Protein AF-A0A661H3M6-F1 (afdb_monomer_lite)

Foldseek 3Di:
DDDLVPDDQADEEEQEAQDPVSQQVQQVNQVSNHAYEYEDLDPVSLVVQVVVQFGADDDPDGDTRHHPHYDPDPVVD

pLDDT: mean 93.56, std 11.58, range [46.12, 98.75]

Sequence (77 aa):
MQETSNYPKNLRWTVIGGGNGGQSVSAHLAIMGFHVRLYDISPDTVNAINKQGGIELEGVVQGFGKIDRVTTDLHEA

Structure (mmCIF, N/CA/C/O backbone):
data_AF-A0A661H3M6-F1
#
_entry.id   AF-A0A661H3M6-F1
#
loop_
_atom_site.group_PDB
_atom_site.id
_atom_site.type_symbol
_atom_site.label_atom_id
_atom_site.label_alt_id
_atom_site.label_comp_id
_atom_site.label_asym_id
_atom_site.label_entity_id
_atom_site.label_seq_id
_atom_site.pdbx_PDB_ins_code
_atom_site.Cartn_x
_atom_site.Cartn_y
_atom_site.Cartn_z
_atom_site.occupancy
_atom_site.B_iso_or_equiv
_atom_site.auth_seq_id
_atom_site.auth_comp_id
_atom_site.auth_asym_id
_atom_site.auth_atom_id
_atom_site.pdbx_PDB_model_num
ATOM 1 N N . MET A 1 1 ? -13.072 9.574 18.904 1.00 46.12 1 MET A N 1
ATOM 2 C CA . MET A 1 1 ? -12.627 9.047 17.596 1.00 46.12 1 MET A CA 1
ATOM 3 C C . MET A 1 1 ? -13.761 8.210 17.019 1.00 46.12 1 MET A C 1
ATOM 5 O O . MET A 1 1 ? -13.828 7.017 17.265 1.00 46.12 1 MET A O 1
ATOM 9 N N . GLN A 1 2 ? -14.726 8.857 16.370 1.00 51.44 2 GLN A N 1
ATOM 10 C CA . GLN A 1 2 ? -15.899 8.213 15.774 1.00 51.44 2 GLN A CA 1
ATOM 11 C C . GLN A 1 2 ? -16.331 9.094 14.604 1.00 51.44 2 GLN A C 1
ATOM 13 O O . GLN A 1 2 ? -16.917 10.142 14.829 1.00 51.44 2 GLN A O 1
ATOM 18 N N . GLU A 1 3 ? -15.971 8.713 13.378 1.00 54.78 3 GLU A N 1
ATOM 19 C CA . GLU A 1 3 ? -16.500 9.367 12.167 1.00 54.78 3 GLU A CA 1
ATOM 20 C C . GLU A 1 3 ? -16.398 8.493 10.900 1.00 54.78 3 GLU A C 1
ATOM 22 O O . GLU A 1 3 ? -16.538 8.965 9.778 1.00 54.78 3 GLU A O 1
ATOM 27 N N . THR A 1 4 ? -16.168 7.184 11.041 1.00 55.44 4 THR A N 1
ATOM 28 C CA . THR A 1 4 ? -16.032 6.282 9.883 1.00 55.44 4 THR A CA 1
ATOM 29 C C . THR A 1 4 ? -17.334 5.574 9.499 1.00 55.44 4 THR A C 1
ATOM 31 O O . THR A 1 4 ? -17.329 4.817 8.524 1.00 55.44 4 THR A O 1
ATOM 34 N N . SER A 1 5 ? -18.438 5.812 10.225 1.00 63.00 5 SER A N 1
ATOM 35 C CA . SER A 1 5 ? -19.706 5.075 10.075 1.00 63.00 5 SER A CA 1
ATOM 36 C C . SER A 1 5 ? -20.573 5.506 8.888 1.00 63.00 5 SER A C 1
ATOM 38 O O . SER A 1 5 ? -21.553 4.827 8.607 1.00 63.00 5 SER A O 1
ATOM 40 N N . ASN A 1 6 ? -20.232 6.595 8.189 1.00 70.81 6 ASN A N 1
ATOM 41 C CA . ASN A 1 6 ? -21.066 7.144 7.109 1.00 70.81 6 ASN A CA 1
ATOM 42 C C . ASN A 1 6 ? -20.547 6.876 5.688 1.00 70.81 6 ASN A C 1
ATOM 44 O O . ASN A 1 6 ? -21.221 7.237 4.727 1.00 70.81 6 ASN A O 1
ATOM 48 N N . TYR A 1 7 ? -19.389 6.229 5.527 1.00 75.25 7 TYR A N 1
ATOM 49 C CA . TYR A 1 7 ? -18.858 5.897 4.202 1.00 75.25 7 TYR A CA 1
ATOM 50 C C . TYR A 1 7 ? -19.063 4.417 3.878 1.00 75.25 7 TYR A C 1
ATOM 52 O O . TYR A 1 7 ? -18.719 3.559 4.699 1.00 75.25 7 TYR A O 1
ATOM 60 N N . PRO A 1 8 ? -19.569 4.090 2.678 1.00 81.75 8 PRO A N 1
ATOM 61 C CA . PRO A 1 8 ? -19.779 2.709 2.295 1.00 81.75 8 PRO A CA 1
ATOM 62 C C . PRO A 1 8 ? -18.422 2.006 2.126 1.00 81.75 8 PRO A C 1
ATOM 64 O O . PRO A 1 8 ? -17.556 2.432 1.363 1.00 81.75 8 PRO A O 1
ATOM 67 N N . LYS A 1 9 ? -18.218 0.918 2.879 1.00 80.31 9 LYS A N 1
ATOM 68 C CA . LYS A 1 9 ? -16.935 0.189 2.954 1.00 80.31 9 LYS A CA 1
ATOM 69 C C . LYS A 1 9 ? -16.600 -0.631 1.706 1.00 80.31 9 LYS A C 1
ATOM 71 O O . LYS A 1 9 ? -15.510 -1.175 1.604 1.00 80.31 9 LYS A O 1
ATOM 76 N N . ASN A 1 10 ? -17.513 -0.685 0.738 1.00 88.00 10 ASN A N 1
ATOM 77 C CA . ASN A 1 10 ? -17.270 -1.277 -0.576 1.00 88.00 10 ASN A CA 1
ATOM 78 C C . ASN A 1 10 ? -16.546 -0.323 -1.549 1.00 88.00 10 ASN A C 1
ATOM 80 O O . ASN A 1 10 ? -16.212 -0.746 -2.659 1.00 88.00 10 ASN A O 1
ATOM 84 N N . LEU A 1 11 ? -16.310 0.940 -1.163 1.00 92.19 11 LEU A N 1
ATOM 85 C CA . LEU A 1 11 ? -15.468 1.858 -1.927 1.00 92.19 11 LEU A CA 1
ATOM 86 C C . LEU A 1 11 ? -14.030 1.341 -1.967 1.00 92.19 11 LEU A C 1
ATOM 88 O O . LEU A 1 11 ? -13.453 0.989 -0.935 1.00 92.19 11 LEU A O 1
ATOM 92 N N . ARG A 1 12 ? -13.464 1.323 -3.174 1.00 94.38 12 ARG A N 1
ATOM 93 C CA . ARG A 1 12 ? -12.066 0.970 -3.415 1.00 94.38 12 ARG A CA 1
ATOM 94 C C . ARG A 1 12 ? -11.272 2.227 -3.701 1.00 94.38 12 ARG A C 1
ATOM 96 O O . ARG A 1 12 ? -11.706 3.063 -4.491 1.00 94.38 12 ARG A O 1
ATOM 103 N N . TRP A 1 13 ? -10.111 2.313 -3.080 1.00 97.38 13 TRP A N 1
ATOM 104 C CA . TRP A 1 13 ? -9.170 3.404 -3.251 1.00 97.38 13 TRP A CA 1
ATOM 105 C C . TRP A 1 13 ? -7.919 2.878 -3.934 1.00 97.38 13 TRP A C 1
ATOM 107 O O . TRP A 1 13 ? -7.373 1.859 -3.515 1.00 97.38 13 TRP A O 1
ATOM 117 N N . THR A 1 14 ? -7.445 3.599 -4.941 1.00 98.25 14 THR A N 1
ATOM 118 C CA . THR A 1 14 ? -6.111 3.390 -5.502 1.00 98.25 14 THR A CA 1
ATOM 119 C C . THR A 1 14 ? -5.280 4.620 -5.180 1.00 98.25 14 THR A C 1
ATOM 121 O O . THR A 1 14 ? -5.647 5.738 -5.543 1.00 98.25 14 THR A O 1
ATOM 124 N N . VAL A 1 15 ? -4.174 4.418 -4.472 1.00 98.56 15 VAL A N 1
ATOM 125 C CA . VAL A 1 15 ? -3.188 5.462 -4.190 1.00 98.56 15 VAL A CA 1
ATOM 126 C C . VAL A 1 15 ? -2.085 5.375 -5.241 1.00 98.56 15 VAL A C 1
ATOM 128 O O . VAL A 1 15 ? -1.578 4.292 -5.525 1.00 98.56 15 VAL A O 1
ATOM 131 N N . ILE A 1 16 ? -1.730 6.511 -5.840 1.00 98.38 16 ILE A N 1
ATOM 132 C CA . ILE A 1 16 ? -0.690 6.608 -6.871 1.00 98.38 16 ILE A CA 1
ATOM 133 C C . ILE A 1 16 ? 0.525 7.303 -6.254 1.00 98.38 16 ILE A C 1
ATOM 135 O O . ILE A 1 16 ? 0.458 8.479 -5.898 1.00 98.38 16 ILE A O 1
ATOM 139 N N . GLY A 1 17 ? 1.626 6.563 -6.138 1.00 98.19 17 GLY A N 1
ATOM 140 C CA . GLY A 1 17 ? 2.844 6.947 -5.431 1.00 98.19 17 GLY A CA 1
ATOM 141 C C . GLY A 1 17 ? 2.911 6.309 -4.041 1.00 98.19 17 GLY A C 1
ATOM 142 O O . GLY A 1 17 ? 2.061 6.551 -3.194 1.00 98.19 17 GLY A O 1
ATOM 143 N N . GLY A 1 18 ? 3.953 5.523 -3.799 1.00 97.19 18 GLY A N 1
ATOM 144 C CA . GLY A 1 18 ? 4.269 4.762 -2.590 1.00 97.19 18 GLY A CA 1
ATOM 145 C C . GLY A 1 18 ? 5.454 5.322 -1.802 1.00 97.19 18 GLY A C 1
ATOM 146 O O . GLY A 1 18 ? 6.102 4.587 -1.061 1.00 97.19 18 GLY A O 1
ATOM 147 N N . GLY A 1 19 ? 5.740 6.621 -1.917 1.00 97.56 19 GLY A N 1
ATOM 148 C CA . GLY A 1 19 ? 6.556 7.322 -0.920 1.00 97.56 19 GLY A CA 1
ATOM 149 C C . GLY A 1 19 ? 5.845 7.398 0.441 1.00 97.56 19 GLY A C 1
ATOM 150 O O . GLY A 1 19 ? 4.691 6.990 0.564 1.00 97.56 19 GLY A O 1
ATOM 151 N N . ASN A 1 20 ? 6.494 7.977 1.457 1.00 97.25 20 ASN A N 1
ATOM 152 C CA . ASN A 1 20 ? 5.967 8.016 2.833 1.00 97.25 20 ASN A CA 1
ATOM 153 C C . ASN A 1 20 ? 4.505 8.486 2.916 1.00 97.25 20 ASN A C 1
ATOM 155 O O . ASN A 1 20 ? 3.685 7.817 3.528 1.00 97.25 20 ASN 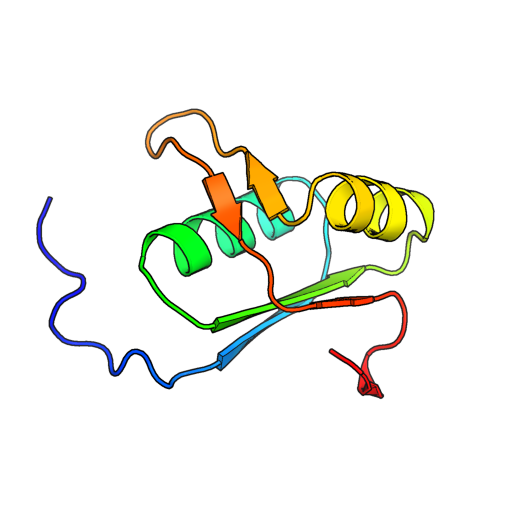A O 1
ATOM 159 N N . GLY A 1 21 ? 4.152 9.589 2.245 1.00 97.69 21 GLY A N 1
ATOM 160 C CA . GLY A 1 21 ? 2.776 10.101 2.256 1.00 97.69 21 GLY A CA 1
ATOM 161 C C . GLY A 1 21 ? 1.760 9.130 1.644 1.00 97.69 21 GLY A C 1
ATOM 162 O O . GLY A 1 21 ? 0.690 8.915 2.210 1.00 97.69 21 GLY A O 1
ATOM 163 N N . GLY A 1 22 ? 2.113 8.499 0.523 1.00 98.25 22 GLY A N 1
ATOM 164 C CA . GLY A 1 22 ? 1.265 7.504 -0.127 1.00 98.25 22 GLY A CA 1
ATOM 165 C C . GLY A 1 22 ? 1.084 6.247 0.716 1.00 98.25 22 GLY A C 1
ATOM 166 O O . GLY A 1 22 ? -0.034 5.750 0.853 1.00 98.25 22 GLY A O 1
ATOM 167 N N . GLN A 1 23 ? 2.155 5.782 1.361 1.00 98.50 23 GLN A N 1
ATOM 168 C CA . GLN A 1 23 ? 2.088 4.661 2.294 1.00 98.50 23 GLN A CA 1
ATOM 169 C C . GLN A 1 23 ? 1.226 4.992 3.517 1.00 98.50 23 GLN A C 1
ATOM 171 O O . GLN A 1 23 ? 0.337 4.215 3.865 1.00 98.50 23 GLN A O 1
ATOM 176 N N . SER A 1 24 ? 1.416 6.169 4.121 1.00 98.31 24 SER A N 1
ATOM 177 C CA . SER A 1 24 ? 0.637 6.600 5.284 1.00 98.31 24 SER A CA 1
ATOM 178 C C . SER A 1 24 ? -0.857 6.696 4.981 1.00 98.31 24 SER A C 1
ATOM 180 O O . SER A 1 24 ? -1.668 6.197 5.760 1.00 98.31 24 SER A O 1
ATOM 182 N N . VAL A 1 25 ? -1.241 7.284 3.842 1.00 98.19 25 VAL A N 1
ATOM 183 C CA . VAL A 1 25 ? -2.656 7.367 3.436 1.00 98.19 25 VAL A CA 1
ATOM 184 C C . VAL A 1 25 ? -3.221 5.983 3.125 1.00 98.19 25 VAL A C 1
ATO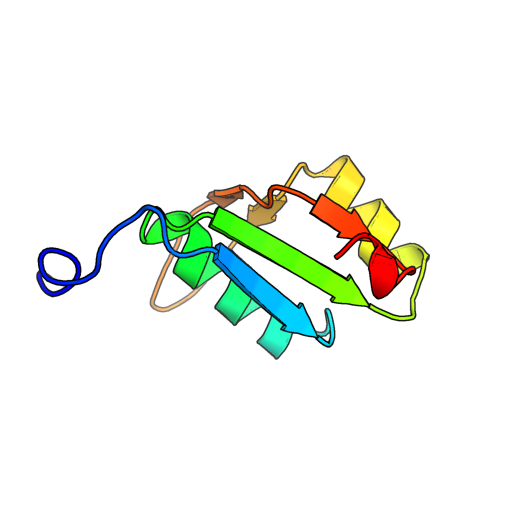M 186 O O . VAL A 1 25 ? -4.329 5.671 3.562 1.00 98.19 25 VAL A O 1
ATOM 189 N N . SER A 1 26 ? -2.459 5.138 2.424 1.00 98.50 26 SER A N 1
ATOM 190 C CA . SER A 1 26 ? -2.886 3.773 2.094 1.00 98.50 26 SER A CA 1
ATOM 191 C C . SER A 1 26 ? -3.175 2.961 3.356 1.00 98.50 26 SER A C 1
ATOM 193 O O . SER A 1 26 ? -4.243 2.361 3.482 1.00 98.50 26 SER A O 1
ATOM 195 N N . ALA A 1 27 ? -2.255 2.999 4.322 1.00 98.50 27 ALA A N 1
ATOM 196 C CA . ALA A 1 27 ? -2.411 2.313 5.596 1.00 98.50 27 ALA A CA 1
ATOM 197 C C . ALA A 1 27 ? -3.590 2.871 6.399 1.00 98.50 27 ALA A C 1
ATOM 199 O O . ALA A 1 27 ? -4.397 2.106 6.920 1.00 98.50 27 ALA A O 1
ATOM 200 N N . HIS A 1 28 ? -3.739 4.198 6.453 1.00 97.81 28 HIS A N 1
ATOM 201 C CA . HIS A 1 28 ? -4.833 4.842 7.173 1.00 97.81 28 HIS A CA 1
ATOM 202 C C . HIS A 1 28 ? -6.207 4.425 6.626 1.00 97.81 28 HIS A C 1
ATOM 204 O O . HIS A 1 28 ? -7.076 4.013 7.394 1.00 97.81 28 HIS A O 1
ATOM 210 N N . LEU A 1 29 ? -6.389 4.456 5.302 1.00 97.06 29 LEU A N 1
ATOM 211 C CA . LEU A 1 29 ? -7.626 4.017 4.648 1.00 97.06 29 LEU A CA 1
ATOM 212 C C . LEU A 1 29 ? -7.909 2.528 4.898 1.00 97.06 29 LEU A C 1
ATOM 214 O O . LEU A 1 29 ? -9.052 2.154 5.173 1.00 97.06 29 LEU A O 1
ATOM 218 N N . ALA A 1 30 ? -6.877 1.685 4.864 1.00 97.56 30 ALA A N 1
ATOM 219 C CA . ALA A 1 30 ? -7.010 0.265 5.170 1.00 97.56 30 ALA A CA 1
ATOM 220 C C . ALA A 1 30 ? -7.415 0.027 6.638 1.00 97.56 30 ALA A C 1
ATOM 222 O O . ALA A 1 30 ? -8.330 -0.750 6.903 1.00 97.56 30 ALA A O 1
ATOM 223 N N . ILE A 1 31 ? -6.820 0.752 7.594 1.00 97.12 31 ILE A N 1
ATOM 224 C CA . ILE A 1 31 ? -7.187 0.711 9.024 1.00 97.12 31 ILE A CA 1
ATOM 225 C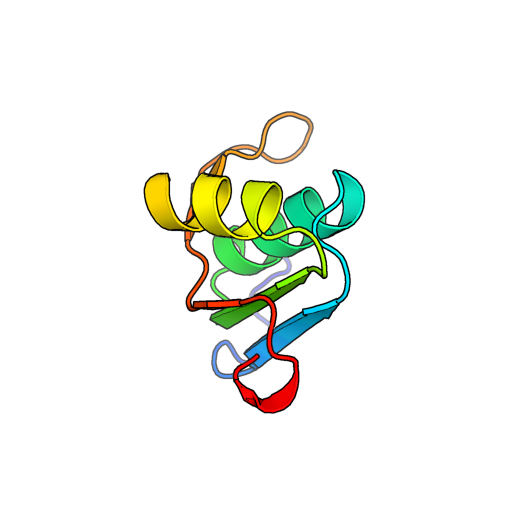 C . ILE A 1 31 ? -8.633 1.184 9.239 1.00 97.12 31 ILE A C 1
ATOM 227 O O . ILE A 1 31 ? -9.357 0.643 10.073 1.00 97.12 31 ILE A O 1
ATOM 231 N N . MET A 1 32 ? -9.100 2.155 8.449 1.00 94.56 32 MET A N 1
ATOM 232 C CA . MET A 1 32 ? -10.505 2.577 8.440 1.00 94.56 32 MET A CA 1
ATOM 233 C C . MET A 1 32 ? -11.456 1.522 7.845 1.00 94.56 32 MET A C 1
ATOM 235 O O . MET A 1 32 ? -12.676 1.728 7.880 1.00 94.56 32 MET A O 1
ATOM 239 N N . GLY A 1 33 ? -10.938 0.416 7.304 1.00 94.81 33 GLY A N 1
ATOM 240 C CA . GLY A 1 33 ? -11.702 -0.707 6.765 1.00 94.81 33 GLY A CA 1
ATOM 241 C C . GLY A 1 33 ? -12.094 -0.568 5.294 1.00 94.81 33 GLY A C 1
ATOM 242 O O . GLY A 1 33 ? -13.080 -1.177 4.884 1.00 94.81 33 GLY A O 1
ATOM 243 N N . PHE A 1 34 ? -11.394 0.260 4.515 1.00 96.56 34 PHE A N 1
ATOM 244 C CA . PHE A 1 34 ? -11.594 0.330 3.066 1.00 96.56 34 PHE A CA 1
ATOM 245 C C . PHE A 1 34 ? -10.698 -0.660 2.319 1.00 96.56 34 PHE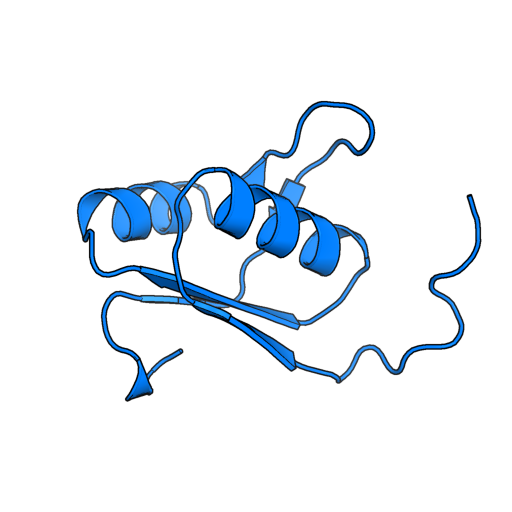 A C 1
ATOM 247 O O . PHE A 1 34 ? -9.636 -1.051 2.799 1.00 96.56 34 PHE A O 1
ATOM 254 N N . HIS A 1 35 ? -11.110 -1.001 1.101 1.00 96.88 35 HIS A N 1
ATOM 255 C CA . HIS A 1 35 ? -10.271 -1.697 0.133 1.00 96.88 35 HIS A CA 1
ATOM 256 C C . HIS A 1 35 ? -9.281 -0.720 -0.495 1.00 96.88 35 HIS A C 1
ATOM 258 O O . HIS A 1 35 ? -9.690 0.311 -1.038 1.00 96.88 35 HIS A O 1
ATOM 264 N N . VAL A 1 36 ? -7.991 -1.040 -0.428 1.00 98.12 36 VAL A N 1
ATOM 265 C CA . VAL A 1 36 ? -6.919 -0.139 -0.863 1.00 98.12 36 VAL A CA 1
ATOM 266 C C . VAL A 1 36 ? -5.946 -0.874 -1.767 1.00 98.12 36 VAL A C 1
ATOM 268 O O . VAL A 1 36 ? -5.482 -1.966 -1.444 1.00 98.12 36 VAL A O 1
ATOM 271 N N . ARG A 1 37 ? -5.604 -0.243 -2.886 1.00 98.44 37 ARG A N 1
ATOM 272 C CA . ARG A 1 37 ? -4.512 -0.623 -3.779 1.00 98.44 37 ARG A CA 1
ATOM 273 C C . ARG A 1 37 ? -3.486 0.501 -3.843 1.00 98.44 37 ARG A C 1
ATOM 275 O O . ARG A 1 37 ? -3.820 1.668 -3.635 1.00 98.44 37 ARG A O 1
ATOM 282 N N . LEU A 1 38 ? -2.243 0.146 -4.136 1.00 98.69 38 LEU A N 1
ATOM 283 C CA . LEU A 1 38 ? -1.134 1.085 -4.226 1.00 98.69 38 LEU A CA 1
ATOM 284 C C . LEU A 1 38 ? -0.342 0.847 -5.511 1.00 98.69 38 LEU A C 1
ATOM 286 O O . LEU A 1 38 ? 0.094 -0.266 -5.799 1.00 98.69 38 LEU A O 1
ATOM 290 N N . TYR A 1 39 ? -0.131 1.916 -6.261 1.00 98.75 39 TYR A N 1
ATOM 291 C CA . TYR A 1 39 ? 0.780 1.947 -7.392 1.00 98.75 39 TYR A CA 1
ATOM 292 C C . TYR A 1 39 ? 2.046 2.717 -7.018 1.00 98.75 39 TYR A C 1
ATOM 294 O O . TYR A 1 39 ? 1.957 3.808 -6.454 1.00 98.75 39 TYR A O 1
ATOM 302 N N . ASP A 1 40 ? 3.214 2.199 -7.384 1.00 98.62 40 ASP A N 1
ATOM 303 C CA . ASP A 1 40 ? 4.463 2.963 -7.375 1.00 98.62 40 ASP A CA 1
ATOM 304 C C . ASP A 1 40 ? 5.364 2.520 -8.533 1.00 98.62 40 ASP A C 1
ATOM 306 O O . ASP A 1 40 ? 5.336 1.363 -8.938 1.00 98.62 40 ASP A O 1
ATOM 310 N N . ILE A 1 41 ? 6.174 3.432 -9.070 1.00 98.19 41 ILE A N 1
ATOM 311 C CA . ILE A 1 41 ? 7.110 3.119 -10.161 1.00 98.19 41 ILE A CA 1
ATOM 312 C C . ILE A 1 41 ? 8.328 2.310 -9.694 1.00 98.19 41 ILE A C 1
ATOM 314 O O . ILE A 1 41 ? 9.005 1.711 -10.523 1.00 98.19 41 ILE A O 1
ATOM 318 N N . SER A 1 42 ? 8.632 2.319 -8.393 1.00 98.44 42 SER A N 1
ATOM 319 C CA . SER A 1 42 ? 9.768 1.643 -7.771 1.00 98.44 42 SER A CA 1
ATOM 320 C C . SER A 1 42 ? 9.424 0.185 -7.461 1.00 98.44 42 SER A C 1
ATOM 322 O O . SER A 1 42 ? 8.645 -0.083 -6.536 1.00 98.44 42 SER A O 1
ATOM 324 N N . PRO A 1 43 ? 10.048 -0.787 -8.153 1.00 98.44 43 PRO A N 1
ATOM 325 C CA . PRO A 1 43 ? 9.872 -2.198 -7.831 1.00 98.44 43 PRO A CA 1
ATOM 326 C C . PRO A 1 43 ? 10.312 -2.518 -6.400 1.00 98.44 43 PRO A C 1
ATOM 328 O O . PRO A 1 43 ? 9.717 -3.380 -5.765 1.00 98.44 43 PRO A O 1
ATOM 331 N N . ASP A 1 44 ? 11.311 -1.811 -5.865 1.00 98.38 44 ASP A N 1
ATOM 332 C CA . ASP A 1 44 ? 11.806 -2.027 -4.502 1.00 98.38 44 ASP A CA 1
ATOM 333 C C . ASP A 1 44 ? 10.743 -1.682 -3.457 1.00 98.38 44 ASP A C 1
ATOM 335 O O . ASP A 1 44 ? 10.489 -2.474 -2.547 1.00 98.38 44 ASP A O 1
ATOM 339 N N . THR A 1 45 ? 10.062 -0.544 -3.627 1.00 98.19 45 THR A N 1
ATOM 340 C CA . THR A 1 45 ? 8.935 -0.142 -2.773 1.00 98.19 45 THR A CA 1
ATOM 341 C C . THR A 1 45 ? 7.810 -1.169 -2.861 1.00 98.19 45 THR A C 1
ATOM 343 O O . THR A 1 45 ? 7.332 -1.664 -1.840 1.00 98.19 45 THR A O 1
ATOM 346 N N . VAL A 1 46 ? 7.415 -1.533 -4.085 1.00 98.62 46 VAL A N 1
ATOM 347 C CA . VAL A 1 46 ? 6.341 -2.501 -4.339 1.00 98.62 46 VAL A CA 1
ATOM 348 C C . VAL A 1 46 ? 6.656 -3.859 -3.704 1.00 98.62 46 VAL A C 1
ATOM 350 O O . VAL A 1 46 ? 5.821 -4.426 -2.999 1.00 98.62 46 VAL A O 1
ATOM 353 N N . ASN A 1 47 ? 7.873 -4.369 -3.895 1.00 98.62 47 ASN A N 1
ATOM 354 C CA . ASN A 1 47 ? 8.312 -5.653 -3.357 1.00 98.62 47 ASN A CA 1
ATOM 355 C C . ASN A 1 47 ? 8.392 -5.643 -1.829 1.00 98.62 47 ASN A C 1
ATOM 357 O O . ASN A 1 47 ? 7.987 -6.618 -1.194 1.00 98.62 47 ASN A O 1
ATOM 361 N N . ALA A 1 48 ? 8.884 -4.556 -1.229 1.00 98.44 48 ALA A N 1
ATOM 362 C CA . ALA A 1 48 ? 8.957 -4.420 0.222 1.00 98.44 48 ALA A CA 1
ATOM 363 C C . ALA A 1 48 ? 7.562 -4.482 0.862 1.00 98.44 48 ALA A C 1
ATOM 365 O O . ALA A 1 48 ? 7.356 -5.261 1.794 1.00 98.44 48 ALA A O 1
ATOM 366 N N . ILE A 1 49 ? 6.594 -3.737 0.320 1.00 98.44 49 ILE A N 1
ATOM 367 C CA . ILE A 1 49 ? 5.224 -3.712 0.849 1.00 98.44 49 ILE A CA 1
ATOM 368 C C . ILE A 1 49 ? 4.517 -5.050 0.593 1.00 98.44 49 ILE A C 1
ATOM 370 O O . ILE A 1 49 ? 3.880 -5.592 1.494 1.00 98.44 49 ILE A O 1
ATOM 374 N N . ASN A 1 50 ? 4.680 -5.651 -0.592 1.00 98.44 50 ASN A N 1
ATOM 375 C CA . ASN A 1 50 ? 4.121 -6.977 -0.879 1.00 98.44 50 ASN A CA 1
ATOM 376 C C . ASN A 1 50 ? 4.682 -8.056 0.060 1.00 98.44 50 ASN A C 1
ATOM 378 O O . ASN A 1 50 ? 3.933 -8.917 0.519 1.00 98.44 50 ASN A O 1
ATOM 382 N N . LYS A 1 51 ? 5.976 -7.995 0.401 1.00 98.44 51 LYS A N 1
ATOM 383 C CA . LYS A 1 51 ? 6.598 -8.904 1.375 1.00 98.44 51 LYS A CA 1
ATOM 384 C C . LYS A 1 51 ? 6.025 -8.727 2.785 1.00 98.44 51 LYS A C 1
ATOM 386 O O . LYS A 1 51 ? 5.910 -9.709 3.512 1.00 98.44 51 LYS A O 1
ATOM 391 N N . GLN A 1 52 ? 5.685 -7.498 3.169 1.00 97.88 52 GLN A N 1
ATOM 392 C CA . GLN A 1 52 ? 5.023 -7.196 4.442 1.00 97.88 52 GLN A CA 1
ATOM 393 C C . GLN A 1 52 ? 3.528 -7.567 4.427 1.00 97.88 52 GLN A C 1
ATOM 395 O O . GLN A 1 52 ? 2.947 -7.816 5.480 1.00 97.88 52 GLN A O 1
ATOM 400 N N . GLY A 1 53 ? 2.902 -7.633 3.245 1.00 97.81 53 GLY A N 1
ATOM 401 C CA . GLY A 1 53 ? 1.466 -7.884 3.066 1.00 97.81 53 GLY A CA 1
ATOM 402 C C . GLY A 1 53 ? 0.579 -6.670 3.375 1.00 97.81 53 GLY A C 1
ATOM 403 O O . GLY A 1 53 ? -0.645 -6.796 3.459 1.00 97.81 53 GLY A O 1
ATOM 404 N N . GLY A 1 54 ? 1.188 -5.504 3.581 1.00 98.19 54 GLY A N 1
ATOM 405 C CA . GLY A 1 54 ? 0.546 -4.279 4.038 1.00 98.19 54 GLY A CA 1
ATOM 406 C C . GLY A 1 54 ? 1.580 -3.287 4.557 1.00 98.19 54 GLY A C 1
ATOM 407 O O . GLY A 1 54 ? 2.772 -3.448 4.309 1.00 98.19 54 G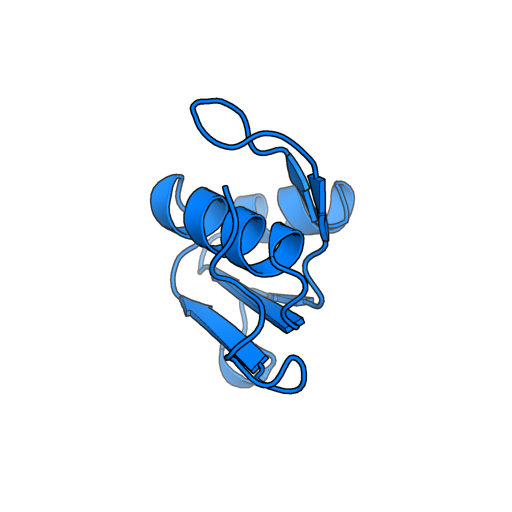LY A O 1
ATOM 408 N N . ILE A 1 55 ? 1.117 -2.253 5.250 1.00 98.62 55 ILE A N 1
ATOM 409 C CA . ILE A 1 55 ? 1.950 -1.152 5.738 1.00 98.62 55 ILE A CA 1
ATOM 410 C C . ILE A 1 55 ? 1.698 -0.980 7.234 1.00 98.62 55 ILE A C 1
ATOM 412 O O . ILE A 1 55 ? 0.551 -0.803 7.653 1.00 98.62 55 ILE A O 1
ATOM 416 N N . GLU A 1 56 ? 2.766 -1.003 8.028 1.00 98.25 56 GLU A N 1
ATOM 417 C CA . GLU A 1 56 ? 2.716 -0.591 9.432 1.00 98.25 56 GLU A CA 1
ATOM 418 C C . GLU A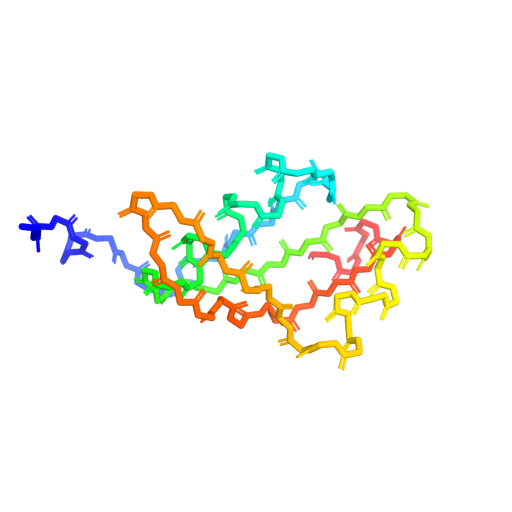 1 56 ? 2.674 0.940 9.501 1.00 98.25 56 GLU A C 1
ATOM 420 O O . GLU A 1 56 ? 3.518 1.621 8.913 1.00 98.25 56 GLU A O 1
ATOM 425 N N . LEU A 1 57 ? 1.671 1.488 10.186 1.00 98.12 57 LEU A N 1
ATOM 426 C CA . LEU A 1 57 ? 1.516 2.921 10.390 1.00 98.12 57 LEU A CA 1
ATOM 427 C C . LEU A 1 57 ? 1.846 3.270 11.837 1.00 98.12 57 LEU A C 1
ATOM 429 O O . LEU A 1 57 ? 1.291 2.689 12.766 1.00 98.12 57 LEU A O 1
ATOM 433 N N . GLU A 1 58 ? 2.696 4.274 12.019 1.00 97.00 58 GLU A N 1
ATOM 434 C CA . GLU A 1 58 ? 3.064 4.811 13.326 1.00 97.00 58 GLU A CA 1
ATOM 435 C C . GLU A 1 58 ? 2.790 6.325 13.385 1.00 97.00 58 GLU A C 1
ATOM 437 O O . GLU A 1 58 ? 2.857 7.025 12.371 1.00 97.00 58 GLU A O 1
ATOM 442 N N . GLY A 1 59 ? 2.489 6.848 14.581 1.00 95.62 59 GLY A N 1
ATOM 443 C CA . GLY A 1 59 ? 2.220 8.272 14.820 1.00 95.62 59 GLY A CA 1
ATOM 444 C C . GLY A 1 59 ? 0.881 8.533 15.515 1.00 95.62 59 GLY A C 1
ATOM 445 O O . GLY A 1 59 ? 0.548 7.879 16.504 1.00 95.62 59 GLY A O 1
ATOM 446 N N . VAL A 1 60 ? 0.122 9.523 15.019 1.00 95.88 60 VAL A N 1
ATOM 447 C CA . VAL A 1 60 ? -1.214 9.885 15.549 1.00 95.88 60 VAL A CA 1
ATOM 448 C C . VAL A 1 60 ? -2.228 8.763 15.319 1.00 95.88 60 VAL A C 1
ATOM 450 O O . VAL A 1 60 ? -3.099 8.529 16.153 1.00 95.88 60 VAL A O 1
ATOM 453 N N . VAL A 1 61 ? -2.099 8.063 14.194 1.00 95.12 61 VAL A N 1
ATOM 454 C CA . VAL A 1 61 ? -2.818 6.821 13.913 1.00 95.12 61 VAL A CA 1
ATOM 455 C C . VAL A 1 61 ? -1.788 5.707 13.905 1.00 95.12 61 VAL A C 1
ATOM 457 O O . VAL A 1 61 ? -0.688 5.903 13.394 1.00 95.12 61 VAL A O 1
ATOM 460 N N . GLN A 1 62 ? -2.137 4.571 14.500 1.00 97.44 62 GLN A N 1
ATOM 461 C CA . GLN A 1 62 ? -1.236 3.435 14.648 1.00 97.44 62 GLN A CA 1
ATOM 462 C C . GLN A 1 62 ? -1.923 2.137 14.234 1.00 97.44 62 GLN A C 1
ATOM 464 O O . GLN A 1 62 ? -3.136 1.996 14.420 1.00 97.44 62 GLN A O 1
ATOM 469 N N . GLY A 1 63 ? -1.138 1.201 13.707 1.00 98.00 63 GLY A N 1
ATOM 470 C CA . GLY A 1 63 ? -1.552 -0.163 13.397 1.00 98.00 63 GLY A CA 1
ATOM 471 C C . GLY A 1 63 ? -1.231 -0.588 11.968 1.00 98.00 63 GLY A C 1
ATOM 472 O O . GLY A 1 63 ? -0.655 0.159 11.179 1.00 98.00 63 GLY A O 1
ATOM 473 N N . PHE A 1 64 ? -1.663 -1.799 11.624 1.00 98.50 64 PHE A N 1
ATOM 474 C CA . PHE A 1 64 ? -1.355 -2.423 10.344 1.00 98.50 64 PHE A CA 1
ATOM 475 C C . PHE A 1 64 ? -2.476 -2.227 9.317 1.00 98.50 64 PHE A C 1
ATOM 477 O O . PHE A 1 64 ? -3.602 -2.703 9.494 1.00 98.50 64 PHE A O 1
ATOM 484 N N . GLY A 1 65 ? -2.159 -1.560 8.209 1.00 98.31 65 GLY A N 1
ATOM 485 C CA . GLY A 1 65 ? -3.045 -1.411 7.061 1.00 98.31 65 GLY A CA 1
ATOM 486 C C . GLY A 1 65 ? -2.782 -2.484 6.009 1.00 98.31 65 GLY A C 1
ATOM 487 O O . GLY A 1 65 ? -1.789 -2.418 5.285 1.00 98.31 65 GLY A O 1
ATOM 488 N N . LYS A 1 66 ? -3.685 -3.462 5.885 1.00 98.38 66 LYS A N 1
ATOM 489 C CA . LYS A 1 66 ? -3.614 -4.475 4.822 1.00 98.38 66 LYS A CA 1
ATOM 490 C C . LYS A 1 66 ? -3.922 -3.844 3.462 1.00 98.38 66 LYS A C 1
ATOM 492 O O . LYS A 1 66 ? -4.981 -3.245 3.294 1.00 98.38 66 LYS A O 1
ATOM 497 N N . ILE A 1 67 ? -3.029 -4.027 2.491 1.00 98.38 67 ILE A N 1
ATOM 498 C CA . ILE A 1 67 ? -3.200 -3.510 1.128 1.00 98.38 67 ILE A CA 1
ATOM 499 C C . ILE A 1 67 ? -3.571 -4.667 0.198 1.00 98.38 67 ILE A C 1
ATOM 501 O O . ILE A 1 67 ? -2.908 -5.700 0.191 1.00 98.38 67 ILE A O 1
ATOM 505 N N . ASP A 1 68 ? -4.642 -4.506 -0.579 1.00 98.06 68 ASP A N 1
ATOM 506 C CA . ASP A 1 68 ? -5.190 -5.567 -1.433 1.00 98.06 68 ASP A CA 1
ATOM 507 C C . ASP A 1 68 ? -4.264 -5.896 -2.608 1.00 98.06 68 ASP A C 1
ATOM 509 O O . ASP A 1 68 ? -4.184 -7.047 -3.043 1.00 98.06 68 ASP A O 1
ATOM 513 N N . ARG A 1 69 ? -3.588 -4.876 -3.149 1.00 98.31 69 ARG A N 1
ATOM 514 C CA . ARG A 1 69 ? -2.603 -5.025 -4.222 1.00 98.31 69 ARG A CA 1
ATOM 515 C C . ARG A 1 69 ? -1.614 -3.873 -4.231 1.00 98.31 69 ARG A C 1
ATOM 517 O O . ARG A 1 69 ? -2.021 -2.717 -4.144 1.00 98.31 69 ARG A O 1
ATOM 524 N N . VAL A 1 70 ? -0.339 -4.203 -4.414 1.00 98.62 70 VAL A N 1
ATOM 525 C CA . VAL A 1 70 ? 0.730 -3.237 -4.669 1.00 98.62 70 VAL A CA 1
ATOM 526 C C . VAL A 1 70 ? 1.433 -3.620 -5.965 1.00 98.62 70 VAL A C 1
ATOM 528 O O . VAL A 1 70 ? 1.836 -4.774 -6.115 1.00 98.62 70 VAL A O 1
ATOM 531 N N . THR A 1 71 ? 1.535 -2.698 -6.920 1.00 98.69 71 THR A N 1
ATOM 532 C CA . THR A 1 71 ? 2.024 -3.009 -8.275 1.00 98.69 71 THR A CA 1
ATOM 533 C C . THR A 1 71 ? 2.752 -1.830 -8.922 1.00 98.69 71 THR A C 1
ATOM 535 O O . THR A 1 71 ? 2.507 -0.672 -8.590 1.00 98.69 71 THR A O 1
ATOM 538 N N . THR A 1 72 ? 3.641 -2.140 -9.866 1.00 98.69 72 THR A N 1
ATOM 539 C CA . THR A 1 72 ? 4.263 -1.172 -10.781 1.00 98.69 72 THR A CA 1
ATOM 540 C C . THR A 1 72 ? 3.474 -0.989 -12.080 1.00 98.69 72 THR A C 1
ATOM 542 O O . THR A 1 72 ? 3.888 -0.212 -12.937 1.00 98.69 72 THR A O 1
ATOM 545 N N . ASP A 1 73 ? 2.364 -1.710 -12.262 1.00 98.19 73 ASP A N 1
ATOM 546 C CA . ASP A 1 73 ? 1.470 -1.585 -13.412 1.00 98.19 73 ASP A CA 1
ATOM 547 C C . ASP A 1 73 ? 0.169 -0.893 -12.997 1.00 98.19 73 ASP A C 1
ATOM 549 O O . ASP A 1 73 ? -0.638 -1.431 -12.238 1.00 98.19 73 ASP A O 1
ATOM 553 N N . LEU A 1 74 ? -0.052 0.310 -13.524 1.00 96.62 74 LEU A N 1
ATOM 554 C CA . LEU A 1 74 ? -1.239 1.099 -13.214 1.00 96.62 74 LEU A CA 1
ATOM 555 C C . LEU A 1 74 ? -2.535 0.420 -13.689 1.00 96.62 74 LEU A C 1
ATOM 557 O O . LEU A 1 74 ? -3.579 0.630 -13.078 1.00 96.62 74 LEU A O 1
ATOM 561 N N . HIS A 1 75 ? -2.490 -0.414 -14.734 1.00 97.06 75 HIS A N 1
ATOM 562 C CA . HIS A 1 75 ? -3.660 -1.161 -15.208 1.00 97.06 75 HIS A CA 1
ATOM 563 C C . HIS A 1 75 ? -4.112 -2.247 -14.230 1.00 97.06 75 HIS A C 1
ATOM 565 O O . HIS A 1 75 ? -5.274 -2.656 -14.249 1.00 97.06 75 HIS A O 1
ATOM 571 N N . GLU A 1 76 ? -3.205 -2.719 -13.378 1.00 94.50 76 GLU A N 1
ATOM 572 C CA . GLU A 1 76 ? -3.492 -3.734 -12.372 1.00 94.50 76 GLU A CA 1
ATOM 573 C C . GLU A 1 76 ? -3.847 -3.142 -10.999 1.00 94.50 76 GLU A C 1
ATOM 575 O O . GLU A 1 76 ? -4.224 -3.896 -10.095 1.00 94.50 76 GLU A O 1
ATOM 580 N N . ALA A 1 77 ? -3.691 -1.826 -10.830 1.00 92.44 77 ALA A N 1
ATOM 581 C CA . ALA A 1 77 ? -3.877 -1.106 -9.571 1.00 92.44 77 ALA A CA 1
ATOM 582 C C . ALA A 1 77 ? -5.342 -0.793 -9.231 1.00 92.44 77 ALA A C 1
ATOM 584 O O . ALA A 1 77 ? -6.280 -1.265 -9.912 1.00 92.44 77 ALA A O 1
#

Radius of gyration: 12.03 Å; chains: 1; bounding box: 33×19×33 Å

Secondary structure (DSSP, 8-state):
----TTS-TT-EEEEE--SHHHHHHHHHHHHTT-EEEEE-S-HHHHHHHHHHTEEEE-SSS-EEEE-SEEES-GGG-